Protein AF-A0A7V3YCU8-F1 (afdb_monomer_lite)

Sequence (62 aa):
VKQIPDEIRQKHPEVPWKEMAGMRDKLIHFYFGVDYHLVWKAITARLPHVKQKIQKVLREAG

Structure (mmCIF, N/CA/C/O backbone):
data_AF-A0A7V3YCU8-F1
#
_entry.id   AF-A0A7V3YCU8-F1
#
loop_
_atom_site.group_PDB
_atom_site.id
_atom_site.type_symbol
_atom_site.label_atom_id
_atom_site.label_alt_id
_atom_site.label_comp_id
_atom_site.label_asym_id
_atom_site.label_entity_id
_atom_site.label_seq_id
_atom_site.pdbx_PDB_ins_code
_atom_site.Cartn_x
_atom_site.Cartn_y
_atom_site.Cartn_z
_atom_site.occupancy
_atom_site.B_iso_or_equiv
_atom_site.auth_seq_id
_atom_site.auth_comp_id
_atom_site.auth_asym_id
_atom_site.auth_atom_id
_atom_site.pdbx_PDB_model_num
ATOM 1 N N . VAL A 1 1 ? 0.444 4.239 5.200 1.00 71.69 1 VAL A N 1
ATOM 2 C CA . VAL A 1 1 ? 0.369 3.051 6.088 1.00 71.69 1 VAL A CA 1
ATOM 3 C C . VAL A 1 1 ? 0.979 3.314 7.457 1.00 71.69 1 VAL A C 1
ATOM 5 O O . VAL A 1 1 ? 0.272 3.122 8.426 1.00 71.69 1 VAL A O 1
ATOM 8 N N . LYS A 1 2 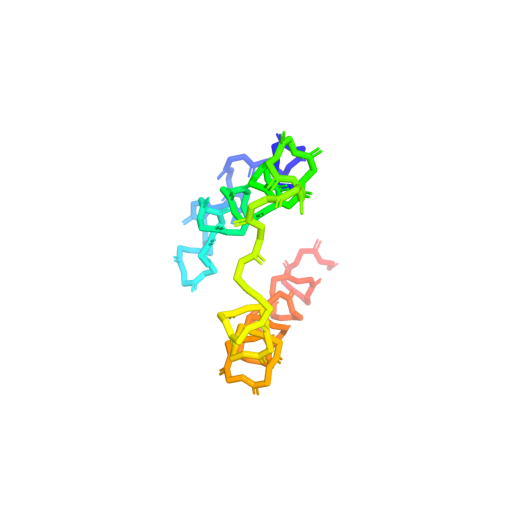? 2.233 3.787 7.565 1.00 73.06 2 LYS A N 1
ATOM 9 C CA . LYS A 1 2 ? 2.903 3.996 8.870 1.00 73.06 2 LYS A CA 1
ATOM 10 C C . LYS A 1 2 ? 2.190 4.967 9.834 1.00 73.06 2 LYS A C 1
ATOM 12 O O . LYS A 1 2 ? 2.422 4.890 11.024 1.00 73.06 2 LYS A O 1
ATOM 17 N N . GLN A 1 3 ? 1.328 5.842 9.314 1.00 83.69 3 GLN A N 1
ATOM 18 C CA . GLN A 1 3 ? 0.528 6.803 10.089 1.00 83.69 3 GLN A CA 1
ATOM 19 C C . GLN A 1 3 ? -0.869 6.275 10.473 1.00 83.69 3 GLN A C 1
ATOM 21 O O . GLN A 1 3 ? -1.676 7.012 11.020 1.00 83.69 3 GLN A O 1
ATOM 26 N N . ILE A 1 4 ? -1.199 5.025 10.129 1.00 87.94 4 ILE A N 1
ATOM 27 C CA . ILE A 1 4 ? -2.475 4.408 10.511 1.00 87.94 4 ILE A CA 1
ATOM 28 C C . ILE A 1 4 ? -2.275 3.757 11.888 1.00 87.94 4 ILE A C 1
ATOM 30 O O . ILE A 1 4 ? -1.319 2.977 12.014 1.00 87.94 4 ILE A O 1
ATOM 34 N N . PRO A 1 5 ? -3.143 4.027 12.884 1.00 91.81 5 PRO A N 1
ATOM 35 C CA . PRO A 1 5 ? -3.052 3.412 14.208 1.00 91.81 5 PRO A CA 1
ATOM 36 C C . PRO A 1 5 ? -2.953 1.886 14.132 1.00 91.81 5 PRO A C 1
ATOM 38 O O . PRO A 1 5 ? -3.510 1.259 13.220 1.00 91.81 5 PRO A O 1
ATOM 41 N N . ASP A 1 6 ? -2.210 1.285 15.060 1.00 91.38 6 ASP A N 1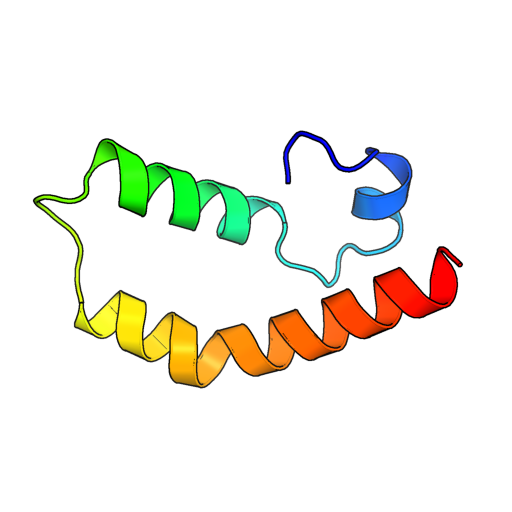
ATOM 42 C CA . ASP A 1 6 ? -2.027 -0.167 15.091 1.00 91.38 6 ASP A CA 1
ATOM 43 C C . ASP A 1 6 ? -3.359 -0.885 15.322 1.00 91.38 6 ASP A C 1
ATOM 45 O O . ASP A 1 6 ? -3.604 -1.912 14.696 1.00 91.38 6 ASP A O 1
ATOM 49 N N . GLU A 1 7 ? -4.262 -0.304 16.108 1.00 92.62 7 GLU A N 1
ATOM 50 C CA . GLU A 1 7 ? -5.590 -0.844 16.402 1.00 92.62 7 GLU A CA 1
ATOM 51 C C . GLU A 1 7 ? -6.417 -1.022 15.123 1.00 92.62 7 GLU A C 1
ATOM 53 O O . GLU A 1 7 ? -7.021 -2.070 14.905 1.00 92.62 7 GLU A O 1
ATOM 58 N N . ILE A 1 8 ? -6.389 -0.035 14.219 1.00 93.06 8 ILE A N 1
ATOM 59 C CA . ILE A 1 8 ? -7.093 -0.108 12.929 1.00 93.06 8 ILE A CA 1
ATOM 60 C C . ILE A 1 8 ? -6.466 -1.177 12.033 1.00 93.06 8 ILE A C 1
ATOM 62 O O . ILE A 1 8 ? -7.173 -1.936 11.369 1.00 93.06 8 ILE A O 1
ATOM 66 N N . ARG A 1 9 ? -5.133 -1.271 12.020 1.00 92.69 9 ARG A N 1
ATOM 67 C CA . ARG A 1 9 ? -4.428 -2.286 11.226 1.00 92.69 9 ARG A CA 1
ATOM 68 C C . ARG A 1 9 ? -4.685 -3.701 11.743 1.00 92.69 9 ARG A C 1
ATOM 70 O O . ARG A 1 9 ? -4.837 -4.608 10.930 1.00 92.69 9 ARG A O 1
ATOM 77 N N . GLN A 1 10 ? -4.760 -3.875 13.061 1.00 93.38 10 GLN A N 1
ATOM 78 C CA . GLN A 1 10 ? -5.058 -5.150 13.715 1.00 93.38 10 GLN A CA 1
ATOM 79 C C . GLN A 1 10 ? -6.523 -5.559 13.547 1.00 93.38 10 GLN A C 1
ATOM 81 O O . GLN A 1 10 ? -6.794 -6.736 13.334 1.00 93.38 10 GLN A O 1
ATOM 86 N N . LYS A 1 11 ? -7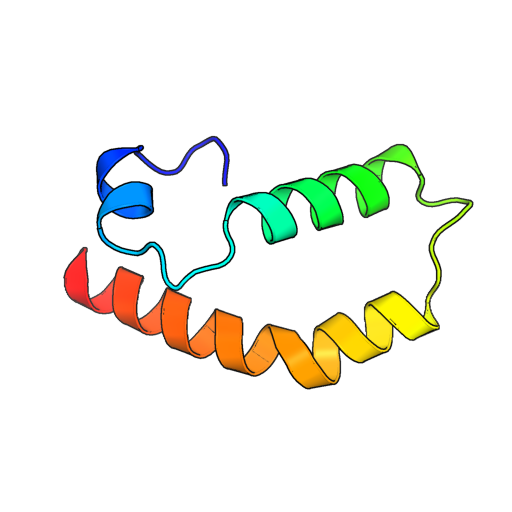.459 -4.601 13.584 1.00 95.06 11 LYS A N 1
ATOM 87 C CA . LYS A 1 11 ? -8.891 -4.849 13.353 1.00 95.06 11 LYS A CA 1
ATOM 88 C C . LYS A 1 11 ? -9.195 -5.250 11.905 1.00 95.06 11 LYS A C 1
ATOM 90 O O . LYS A 1 11 ? -10.153 -5.979 11.669 1.00 95.06 11 LYS A O 1
ATOM 95 N N . HIS A 1 12 ? -8.366 -4.811 10.957 1.00 95.25 12 HIS A N 1
ATOM 96 C CA . HIS A 1 12 ? -8.530 -5.085 9.527 1.00 95.25 12 HIS A CA 1
ATOM 97 C C . HIS A 1 12 ? -7.331 -5.831 8.917 1.00 95.25 12 HIS A C 1
ATOM 99 O O . HIS A 1 12 ? -6.636 -5.277 8.051 1.00 95.25 12 HIS A O 1
ATOM 105 N N . PRO A 1 13 ? -7.052 -7.081 9.339 1.00 94.69 13 PRO A N 1
ATOM 106 C CA . PRO A 1 13 ? -5.927 -7.864 8.828 1.00 94.69 13 PRO A CA 1
ATOM 107 C C . PRO A 1 13 ? -6.125 -8.303 7.369 1.00 94.69 13 PRO A C 1
ATOM 109 O O . PRO A 1 13 ? -5.168 -8.683 6.697 1.00 94.69 13 PRO A O 1
ATOM 112 N N . GLU A 1 14 ? -7.353 -8.235 6.843 1.00 94.50 14 GLU A N 1
ATOM 113 C CA . GLU A 1 14 ? -7.658 -8.528 5.446 1.00 94.50 14 GLU A CA 1
ATOM 114 C C . GLU A 1 14 ? -7.032 -7.515 4.481 1.00 94.50 14 GLU A C 1
ATOM 116 O O . GLU A 1 14 ? -6.851 -7.823 3.297 1.00 94.50 14 GLU A O 1
ATOM 121 N N . VAL A 1 15 ? -6.727 -6.301 4.946 1.00 95.56 15 VAL A N 1
ATOM 122 C CA . VAL A 1 15 ? -6.022 -5.298 4.148 1.00 95.56 15 VAL A CA 1
ATOM 123 C C . VAL A 1 15 ? -4.523 -5.623 4.175 1.00 95.56 15 VAL A C 1
ATOM 125 O O . VAL A 1 15 ? -3.933 -5.726 5.249 1.00 95.56 15 VAL A O 1
ATOM 128 N N . PRO A 1 16 ? -3.852 -5.739 3.014 1.00 94.81 16 PRO A N 1
ATOM 129 C CA . PRO A 1 16 ? -2.443 -6.119 2.949 1.00 94.81 16 PRO A CA 1
ATOM 130 C C . PRO A 1 16 ? -1.513 -4.929 3.264 1.00 94.81 16 PRO A C 1
ATOM 132 O O . PRO A 1 16 ? -0.710 -4.501 2.432 1.00 94.81 16 PRO A O 1
ATOM 135 N N . TRP A 1 17 ? -1.608 -4.372 4.476 1.00 94.62 17 TRP A N 1
ATOM 136 C CA . TRP A 1 17 ? -0.922 -3.144 4.904 1.00 94.62 17 TRP A CA 1
ATOM 137 C C . TRP A 1 17 ? 0.588 -3.164 4.638 1.00 94.62 17 TRP A C 1
ATOM 139 O O . TRP A 1 17 ? 1.150 -2.195 4.121 1.00 94.62 17 TRP A O 1
ATOM 149 N N . LYS A 1 18 ? 1.246 -4.279 4.979 1.00 92.62 18 LYS A N 1
ATOM 150 C CA . LYS A 1 18 ? 2.696 -4.449 4.821 1.00 92.62 18 LYS A CA 1
ATOM 151 C C . LYS A 1 18 ? 3.105 -4.485 3.350 1.00 92.62 18 LYS A C 1
ATOM 153 O O . LYS A 1 18 ? 4.078 -3.835 2.980 1.00 92.62 18 LYS A O 1
ATOM 158 N N . GLU A 1 19 ? 2.350 -5.189 2.507 1.00 92.56 19 GLU A N 1
ATOM 159 C CA . GLU A 1 19 ? 2.621 -5.247 1.066 1.00 92.56 19 GLU A CA 1
ATOM 160 C C . GLU A 1 19 ? 2.439 -3.876 0.412 1.00 92.56 19 GLU A C 1
ATOM 162 O O . GLU A 1 19 ? 3.276 -3.470 -0.389 1.00 92.56 19 GLU A O 1
ATOM 167 N N . MET A 1 20 ? 1.402 -3.122 0.798 1.00 93.00 20 MET A N 1
ATOM 168 C CA . MET A 1 20 ? 1.181 -1.759 0.297 1.00 93.00 20 MET A CA 1
ATOM 169 C C . MET A 1 20 ? 2.335 -0.819 0.668 1.00 93.00 20 MET A C 1
ATOM 171 O O . MET A 1 20 ? 2.791 -0.038 -0.168 1.00 93.00 20 MET A O 1
ATOM 175 N N . ALA A 1 21 ? 2.826 -0.900 1.909 1.00 93.12 21 ALA A N 1
ATOM 176 C CA . ALA A 1 21 ? 3.990 -0.130 2.342 1.00 93.12 21 ALA A CA 1
ATOM 177 C C . ALA A 1 21 ? 5.250 -0.529 1.556 1.00 93.12 21 ALA A C 1
ATOM 179 O O . ALA A 1 21 ? 5.936 0.341 1.030 1.00 93.12 21 ALA A O 1
ATOM 180 N N . GLY A 1 22 ? 5.503 -1.832 1.403 1.00 92.12 22 GLY A N 1
ATOM 181 C CA . GLY A 1 22 ? 6.658 -2.334 0.658 1.00 92.12 22 GLY A CA 1
ATOM 182 C C . GLY A 1 22 ? 6.622 -1.982 -0.831 1.00 92.12 22 GLY A C 1
ATOM 183 O O . GLY A 1 22 ? 7.654 -1.642 -1.403 1.00 92.12 22 GLY A O 1
ATOM 184 N N . MET A 1 23 ? 5.444 -2.013 -1.464 1.00 92.12 23 MET A N 1
ATOM 185 C CA . MET A 1 23 ? 5.284 -1.603 -2.861 1.00 92.12 23 MET A CA 1
ATOM 186 C C . MET A 1 23 ? 5.602 -0.116 -3.035 1.00 92.12 23 MET A C 1
ATOM 188 O O . MET A 1 23 ? 6.361 0.232 -3.934 1.00 92.12 23 MET A O 1
ATOM 192 N N . ARG A 1 24 ? 5.090 0.753 -2.152 1.00 92.31 24 ARG A N 1
ATOM 193 C CA . ARG A 1 24 ? 5.446 2.180 -2.147 1.00 92.31 24 ARG A CA 1
ATOM 194 C C . ARG A 1 24 ? 6.952 2.367 -1.993 1.00 92.31 24 ARG A C 1
ATOM 196 O O . ARG A 1 24 ? 7.539 3.083 -2.793 1.00 92.31 24 ARG A O 1
ATOM 203 N N . ASP A 1 25 ? 7.559 1.735 -0.991 1.00 92.50 25 ASP A N 1
ATOM 204 C CA . ASP A 1 25 ? 8.984 1.904 -0.691 1.00 92.50 25 ASP A CA 1
ATOM 205 C C . ASP A 1 25 ? 9.851 1.485 -1.895 1.00 92.50 25 ASP A C 1
ATOM 207 O O . ASP A 1 25 ? 10.788 2.193 -2.259 1.00 92.50 25 ASP A O 1
ATOM 211 N N . LYS A 1 26 ? 9.483 0.405 -2.599 1.00 91.06 26 LYS A N 1
ATOM 212 C CA . LYS A 1 26 ? 10.138 0.016 -3.858 1.00 91.06 26 LYS A CA 1
ATOM 213 C C . LYS A 1 26 ? 9.950 1.049 -4.967 1.00 91.06 26 LYS A C 1
ATOM 215 O O . LYS A 1 26 ? 10.926 1.422 -5.605 1.00 91.06 26 LYS A O 1
ATOM 220 N N . LEU A 1 27 ? 8.725 1.525 -5.182 1.00 93.12 27 LEU A N 1
ATOM 221 C CA . LEU A 1 27 ? 8.432 2.497 -6.238 1.00 93.12 27 LEU A CA 1
ATOM 222 C C . LEU A 1 27 ? 9.160 3.831 -6.037 1.00 93.12 27 LEU A C 1
ATOM 224 O O . LEU A 1 27 ? 9.552 4.441 -7.021 1.00 93.12 27 LEU A O 1
ATOM 228 N N . ILE A 1 28 ? 9.349 4.285 -4.794 1.00 93.56 28 ILE A N 1
ATOM 229 C CA . ILE A 1 28 ? 10.007 5.573 -4.517 1.00 93.56 28 ILE A CA 1
ATOM 230 C C . ILE A 1 28 ? 11.538 5.469 -4.450 1.00 93.56 28 ILE A C 1
ATOM 232 O O . ILE A 1 28 ? 12.216 6.425 -4.812 1.00 93.56 28 ILE A O 1
ATOM 236 N N . HIS A 1 29 ? 12.096 4.339 -3.996 1.00 93.56 29 HIS A N 1
ATOM 237 C CA . HIS A 1 29 ? 13.545 4.190 -3.788 1.00 93.56 29 HIS A CA 1
ATOM 238 C C . HIS A 1 29 ? 14.260 3.418 -4.902 1.00 93.56 29 HIS A C 1
ATOM 240 O O . HIS A 1 29 ? 15.445 3.637 -5.129 1.00 93.56 29 HIS A O 1
ATOM 246 N N . PHE A 1 30 ? 13.550 2.545 -5.618 1.00 91.06 30 PHE A N 1
ATOM 247 C CA . PHE A 1 30 ? 14.092 1.703 -6.689 1.00 91.06 30 PHE A CA 1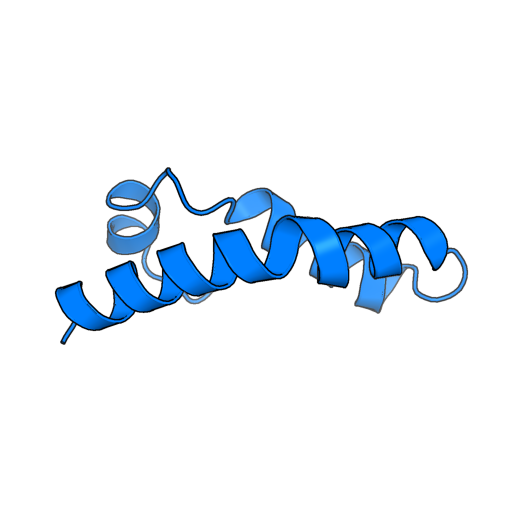
ATOM 248 C C . PHE A 1 30 ? 13.382 1.965 -8.022 1.00 91.06 30 PHE A C 1
ATOM 250 O O . PHE A 1 30 ? 13.228 1.054 -8.832 1.00 91.06 30 PHE A O 1
ATOM 257 N N . TYR A 1 31 ? 12.944 3.208 -8.259 1.00 87.00 31 TYR A N 1
ATOM 258 C CA . TYR A 1 31 ? 12.157 3.594 -9.439 1.00 87.00 31 TYR A CA 1
ATOM 259 C C . TYR A 1 31 ? 12.828 3.214 -10.774 1.00 87.00 31 TYR A C 1
ATOM 261 O O . TYR A 1 31 ? 12.140 2.873 -11.730 1.00 87.00 31 TYR A O 1
ATOM 269 N N . PHE A 1 32 ? 14.164 3.207 -10.826 1.00 89.56 32 PHE A N 1
ATOM 270 C CA . PHE A 1 32 ? 14.956 2.828 -12.002 1.00 89.56 32 PHE A CA 1
ATOM 271 C C . PHE A 1 32 ? 14.886 1.332 -12.356 1.00 89.56 32 PHE A C 1
ATOM 273 O O . PHE A 1 32 ? 15.201 0.959 -13.481 1.00 89.56 32 PHE A O 1
ATOM 280 N N . GLY A 1 33 ? 14.492 0.472 -11.413 1.00 87.56 33 GLY A N 1
ATOM 281 C CA . GLY A 1 33 ? 14.396 -0.982 -11.586 1.00 87.56 33 GLY A CA 1
ATOM 282 C C . GLY A 1 33 ? 12.967 -1.510 -11.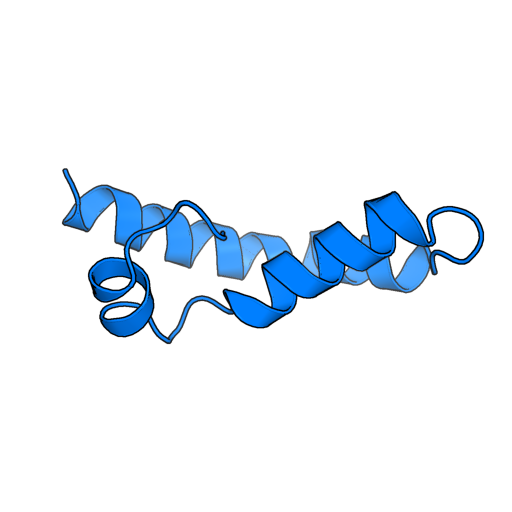470 1.00 87.56 33 GLY A C 1
ATOM 283 O O . GLY A 1 33 ? 12.768 -2.687 -11.174 1.00 87.56 33 GLY A O 1
ATOM 284 N N . VAL A 1 34 ? 11.964 -0.641 -11.620 1.00 91.50 34 VAL A N 1
ATOM 285 C CA . VAL A 1 34 ? 10.558 -1.029 -11.489 1.00 91.50 34 VAL A CA 1
ATOM 286 C C . VAL A 1 34 ? 10.125 -1.885 -12.675 1.00 91.50 34 VAL A C 1
ATOM 288 O O . VAL A 1 34 ? 10.206 -1.476 -13.830 1.00 91.50 34 VAL A O 1
ATOM 291 N N . ASP A 1 35 ? 9.579 -3.059 -12.367 1.00 93.25 35 ASP A N 1
ATOM 292 C CA . ASP A 1 35 ? 8.866 -3.887 -13.333 1.00 93.25 35 ASP A CA 1
ATOM 293 C C . ASP A 1 35 ? 7.461 -3.306 -13.578 1.00 93.25 35 ASP A C 1
ATOM 295 O O . ASP A 1 35 ? 6.543 -3.444 -12.761 1.00 93.25 35 ASP A O 1
ATOM 299 N N . TYR A 1 36 ? 7.288 -2.651 -14.725 1.00 93.38 36 TYR A N 1
ATOM 300 C CA . TYR A 1 36 ? 6.015 -2.048 -15.120 1.00 93.38 36 TYR A CA 1
ATOM 301 C C . TYR A 1 36 ? 4.902 -3.071 -15.361 1.00 93.38 36 TYR A C 1
ATOM 303 O O . TYR A 1 36 ? 3.734 -2.750 -15.137 1.00 93.38 36 TYR A O 1
ATOM 311 N N . HIS A 1 37 ? 5.226 -4.302 -15.764 1.00 95.44 37 HIS A N 1
ATOM 312 C CA . HIS A 1 37 ? 4.225 -5.353 -15.921 1.00 95.44 37 HIS A CA 1
ATOM 313 C C . HIS A 1 37 ? 3.666 -5.765 -14.555 1.00 95.44 37 HIS A C 1
ATOM 315 O O . HIS A 1 37 ? 2.449 -5.893 -14.381 1.00 95.44 37 HIS A O 1
ATOM 321 N N . LEU A 1 38 ? 4.537 -5.886 -13.550 1.00 93.00 38 LEU A N 1
ATOM 322 C CA . LEU A 1 38 ? 4.120 -6.136 -12.173 1.00 93.00 38 LEU A CA 1
ATOM 323 C C . LEU A 1 38 ? 3.265 -4.986 -11.620 1.00 93.00 38 LEU A C 1
ATOM 325 O O . LEU A 1 38 ? 2.242 -5.238 -10.978 1.00 93.00 38 LEU A O 1
ATOM 329 N N . VAL A 1 39 ? 3.646 -3.733 -11.888 1.00 94.62 39 VAL A N 1
ATOM 330 C CA . VAL A 1 39 ? 2.863 -2.553 -11.481 1.00 94.62 39 VAL A CA 1
ATOM 331 C C . VAL A 1 39 ? 1.492 -2.546 -12.149 1.00 94.62 39 VAL A C 1
ATOM 333 O O . VAL A 1 39 ? 0.481 -2.367 -11.468 1.00 94.62 39 VAL A O 1
ATOM 336 N N . TRP A 1 40 ? 1.432 -2.813 -13.453 1.00 96.62 40 TRP A N 1
ATOM 337 C CA . TRP A 1 40 ? 0.176 -2.898 -14.190 1.00 96.62 40 TRP A CA 1
ATOM 338 C C . TRP A 1 40 ? -0.741 -3.985 -13.626 1.00 96.62 40 TRP A C 1
ATOM 340 O O . TRP A 1 40 ? -1.922 -3.739 -13.372 1.00 96.62 40 TRP A O 1
ATOM 350 N N . LYS A 1 41 ? -0.198 -5.172 -13.339 1.00 96.50 41 LYS A N 1
ATOM 351 C CA . LYS A 1 41 ? -0.942 -6.263 -12.698 1.00 96.50 41 LYS A CA 1
ATOM 352 C C . LYS A 1 41 ? -1.426 -5.880 -11.300 1.00 96.50 41 LYS A C 1
ATOM 354 O O . LYS A 1 41 ? -2.549 -6.208 -10.925 1.00 96.50 41 LYS A O 1
ATOM 359 N N . ALA A 1 42 ? -0.613 -5.173 -10.518 1.00 94.88 42 ALA A N 1
ATOM 360 C CA . ALA A 1 42 ? -1.023 -4.695 -9.204 1.00 94.88 42 ALA A CA 1
ATOM 361 C C . ALA A 1 42 ? -2.195 -3.701 -9.303 1.00 94.88 42 ALA A C 1
ATOM 363 O O . ALA A 1 42 ? -3.163 -3.839 -8.556 1.00 94.88 42 ALA A O 1
ATOM 364 N N . ILE A 1 43 ? -2.150 -2.762 -10.253 1.00 95.94 43 ILE A N 1
ATOM 365 C CA . ILE A 1 43 ? -3.224 -1.785 -10.498 1.00 95.94 43 ILE A CA 1
ATOM 366 C C . ILE A 1 43 ? -4.505 -2.469 -10.983 1.00 95.94 43 ILE A C 1
ATOM 368 O O . ILE A 1 43 ? -5.586 -2.164 -10.490 1.00 95.94 43 ILE A O 1
ATOM 372 N N . THR A 1 44 ? -4.404 -3.393 -11.934 1.00 97.31 44 THR A N 1
ATOM 373 C CA . THR A 1 44 ? -5.582 -3.978 -12.592 1.00 97.31 44 THR A CA 1
ATOM 374 C C . THR A 1 44 ? -6.203 -5.127 -11.806 1.00 97.31 44 THR A C 1
ATOM 376 O O . THR A 1 44 ? -7.425 -5.225 -11.743 1.00 97.31 44 THR A O 1
ATOM 379 N N . ALA A 1 45 ? -5.391 -5.975 -11.171 1.00 95.56 45 ALA A N 1
ATOM 380 C CA . ALA A 1 45 ? -5.874 -7.193 -10.525 1.00 95.56 45 ALA A CA 1
ATOM 381 C C . ALA A 1 45 ? -5.962 -7.092 -8.998 1.00 95.56 45 ALA A C 1
ATOM 383 O O . ALA A 1 45 ? -6.803 -7.750 -8.401 1.00 95.56 45 ALA A O 1
ATOM 384 N N . ARG A 1 46 ? -5.103 -6.308 -8.330 1.00 94.00 46 ARG A N 1
ATOM 385 C CA . ARG A 1 46 ? -5.072 -6.256 -6.851 1.00 94.00 46 ARG A CA 1
ATOM 386 C C . ARG A 1 46 ? -5.721 -5.001 -6.279 1.00 94.00 46 ARG A C 1
ATOM 388 O O . ARG A 1 46 ? -6.459 -5.091 -5.297 1.00 94.00 46 ARG A O 1
ATOM 395 N N . LEU A 1 47 ? -5.463 -3.840 -6.878 1.00 95.50 47 LEU A N 1
ATOM 396 C CA . LEU A 1 47 ? -5.928 -2.553 -6.366 1.00 95.50 47 LEU A CA 1
ATOM 397 C C . LEU A 1 47 ? -7.459 -2.463 -6.211 1.00 95.50 47 LEU A C 1
ATOM 399 O O . LEU A 1 47 ? -7.881 -1.923 -5.187 1.00 95.50 47 LEU A O 1
ATOM 403 N N . PRO A 1 48 ? -8.307 -3.018 -7.108 1.00 96.81 48 PRO A N 1
ATOM 404 C CA . PRO A 1 48 ? -9.761 -2.982 -6.926 1.00 96.81 48 PRO A CA 1
ATOM 405 C C . PRO A 1 48 ? -10.217 -3.680 -5.638 1.00 96.81 48 PRO A C 1
ATOM 407 O O . PRO A 1 48 ? -11.015 -3.126 -4.881 1.00 96.81 48 PRO A O 1
ATOM 410 N N . HIS A 1 49 ? -9.653 -4.852 -5.334 1.00 95.25 49 HIS A N 1
ATOM 411 C CA . HIS A 1 49 ? -9.969 -5.592 -4.111 1.00 95.25 49 HIS A CA 1
ATOM 412 C C . HIS A 1 49 ? -9.482 -4.864 -2.857 1.00 95.25 49 HIS A C 1
ATOM 414 O O . HIS A 1 49 ? -10.190 -4.801 -1.853 1.00 95.25 49 HIS A O 1
ATOM 420 N N . VAL A 1 50 ? -8.283 -4.277 -2.906 1.00 95.56 50 VAL A N 1
ATOM 421 C CA . VAL A 1 50 ? -7.759 -3.480 -1.788 1.00 95.56 50 VAL A CA 1
ATOM 422 C C . VAL A 1 50 ? -8.626 -2.242 -1.561 1.00 95.56 50 VAL A C 1
ATOM 424 O O . VAL A 1 50 ? -8.971 -1.948 -0.419 1.00 95.56 50 VAL A O 1
ATOM 427 N N . LYS A 1 51 ? -9.056 -1.557 -2.628 1.00 95.88 51 LYS A N 1
ATOM 428 C CA . LYS A 1 51 ? -9.951 -0.394 -2.549 1.00 95.88 51 LYS A CA 1
ATOM 429 C C . LYS A 1 51 ? -11.261 -0.733 -1.837 1.00 95.88 51 LYS A C 1
ATOM 431 O O . LYS A 1 51 ? -11.666 0.017 -0.953 1.00 95.88 51 LYS A O 1
ATOM 436 N N . GLN A 1 52 ? -11.889 -1.862 -2.168 1.00 96.62 52 GLN A N 1
ATOM 437 C CA . GLN A 1 52 ? -13.116 -2.312 -1.497 1.00 96.62 52 GLN A CA 1
ATOM 438 C C . GLN A 1 52 ? -12.913 -2.513 0.010 1.00 96.62 52 GLN A C 1
ATOM 440 O O . GLN A 1 52 ? -13.741 -2.074 0.810 1.00 96.62 52 GLN A O 1
ATOM 445 N N . LYS A 1 53 ? -11.791 -3.123 0.408 1.00 95.50 53 LYS A N 1
ATOM 446 C CA . LYS A 1 53 ? -11.456 -3.320 1.824 1.00 95.50 53 LYS A CA 1
ATOM 447 C C . LYS A 1 53 ? -11.227 -1.987 2.536 1.00 95.50 53 LYS A C 1
ATOM 449 O O . LYS A 1 53 ? -11.820 -1.756 3.580 1.00 95.50 53 LYS A O 1
ATOM 454 N N . ILE A 1 54 ? -10.463 -1.069 1.940 1.00 94.94 54 ILE A N 1
ATOM 455 C CA . ILE A 1 54 ? -10.238 0.273 2.505 1.00 94.94 54 ILE A CA 1
ATOM 456 C C . ILE A 1 54 ? -11.554 1.043 2.671 1.00 94.94 54 ILE A C 1
ATOM 458 O O . ILE A 1 54 ? -11.769 1.671 3.701 1.00 94.94 54 ILE A O 1
ATOM 462 N N . GLN A 1 55 ? -12.467 0.965 1.700 1.00 96.12 55 GLN A N 1
ATOM 463 C CA . GLN A 1 55 ? -13.789 1.586 1.824 1.00 96.12 55 GLN A CA 1
ATOM 464 C C . GLN A 1 55 ? -14.603 1.011 2.988 1.00 96.12 55 GLN A C 1
ATOM 466 O O . GLN A 1 55 ? -15.358 1.747 3.615 1.00 96.12 55 GLN A O 1
ATOM 471 N N . LYS A 1 56 ? -14.461 -0.286 3.287 1.00 94.75 56 LYS A N 1
ATOM 472 C CA . LYS A 1 56 ? -15.074 -0.896 4.471 1.00 94.75 56 LYS A CA 1
ATOM 473 C C . LYS A 1 56 ? -14.475 -0.322 5.757 1.00 94.75 56 LYS A C 1
ATOM 475 O O . LYS A 1 56 ? -15.242 0.126 6.598 1.00 94.75 56 LYS A O 1
ATOM 480 N N . VAL A 1 57 ? -13.144 -0.238 5.855 1.00 94.88 57 VAL A N 1
ATOM 481 C CA . VAL A 1 57 ? -12.461 0.377 7.012 1.00 94.88 57 VAL A CA 1
ATOM 482 C C . VAL A 1 57 ? -12.958 1.804 7.255 1.00 94.88 57 VAL A C 1
ATOM 484 O O . VAL A 1 57 ? -13.297 2.153 8.378 1.00 94.88 57 VAL A O 1
ATOM 487 N N . LEU A 1 58 ? -13.055 2.620 6.201 1.00 93.62 58 LEU A N 1
ATOM 488 C CA . LEU A 1 58 ? -13.509 4.011 6.313 1.00 93.62 58 LEU A CA 1
ATOM 489 C C . LEU A 1 58 ? -14.958 4.134 6.804 1.00 93.62 58 LEU A C 1
ATOM 491 O O . LEU A 1 58 ? -15.258 5.067 7.535 1.00 93.62 58 LEU A O 1
ATOM 495 N N . ARG A 1 59 ? -15.842 3.203 6.423 1.00 94.25 59 ARG A N 1
ATOM 496 C CA . ARG A 1 59 ? -17.235 3.179 6.900 1.00 94.25 59 ARG A CA 1
ATOM 497 C C . ARG A 1 59 ? -17.373 2.750 8.358 1.00 94.25 59 ARG A C 1
ATOM 499 O O . ARG A 1 59 ? -18.367 3.092 8.971 1.00 94.25 59 ARG A O 1
ATOM 506 N N . GLU A 1 60 ? -16.437 1.960 8.877 1.00 89.69 60 GLU A N 1
ATOM 507 C CA . GLU A 1 60 ? -16.453 1.504 10.275 1.0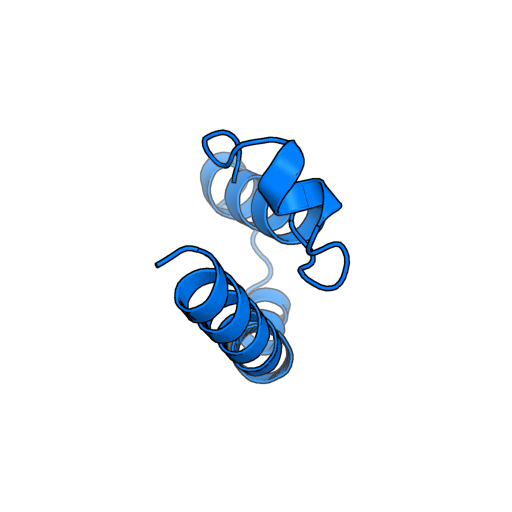0 89.69 60 GLU A CA 1
ATOM 508 C C . GLU A 1 60 ? -15.723 2.457 11.228 1.00 89.69 60 GLU A C 1
ATOM 510 O O . GLU A 1 60 ? -15.871 2.337 12.443 1.00 89.69 60 GLU A O 1
ATOM 515 N N . ALA A 1 61 ? -14.879 3.337 10.687 1.00 79.19 61 ALA A N 1
ATOM 516 C CA . ALA A 1 61 ? -14.101 4.309 11.448 1.00 79.19 61 ALA A CA 1
ATOM 517 C C . ALA A 1 61 ? -14.780 5.686 11.569 1.00 79.19 61 ALA A C 1
ATOM 519 O O . ALA A 1 61 ? -14.326 6.495 12.376 1.00 79.19 61 ALA A O 1
ATOM 520 N N . GLY A 1 62 ? -15.802 5.959 10.749 1.00 65.56 62 GLY A N 1
ATOM 521 C CA . GLY A 1 62 ? -16.669 7.140 10.848 1.00 65.56 62 GLY A CA 1
ATOM 522 C C . GLY A 1 62 ? -17.952 6.817 11.592 1.00 65.56 62 GLY A C 1
ATOM 523 O O . GLY A 1 62 ? -18.458 7.737 12.266 1.00 65.56 62 GLY A O 1
#

pLDDT: mean 92.08, std 5.88, range [65.56, 97.31]

Foldseek 3Di:
DVPDDPVLCVVQVVQVVVVVVVVVVCCVPVVVPDDVVVVVCCVPPPVVVNVVSVVVSVVVVD

Secondary structure (DSSP, 8-state):
-TTS-HHHHHH-TTS-HHHHHHHHHHHHHSGGG--HHHHHHIIIIIHHHHHHHHHHHHHHH-

Radius of gyration: 13.09 Å; chains: 1; bounding box: 32×16×32 Å